Protein AF-A0A969C217-F1 (afdb_monomer_lite)

Foldseek 3Di:
DADLQPDDPVLVVLLVVLVVVLCPDPVNVVLNVVLVVLVVVLCVVCVPPVPPPVVLLDPVVQVSLVSSLVSQQVPPQVVSDCNRPVNRLVSSLVSVVVVVVVCQPVPDDDDDDDDSSSVNSNCVSQVPDPRDDDDRCVVVVD

pLDDT: mean 95.13, std 6.09, range [57.53, 98.62]

Radius of gyration: 16.98 Å; chains: 1; bounding box: 42×28×50 Å

Sequence (142 aa):
MVPVAAWNQEIADNRSKVLKKIANDPTRKDQWAAYQAAQNAYAKMVAGRGDDPLFIHSKEYDRNVEKAQQPYVHFFEKDIGAGGWQSINDAHLALINQALDRVSGQKQVIVIIFGSWHKCKIINGLSKRNDVILRDSKTLFR

Secondary structure (DSSP, 8-state):
--------HHHHHHHHHHHHHHHT-GGGHHHHHHHHHHHHHHHHHHTTTTT-HHHHTSHHHHHHHHHHHHHHHHHHHHHHGGGSHHHHHHHHHHHHHHHHHTTTTS---------GGGHHHHHHHHTT-SS-----GGGG--

Structure (mmCIF, N/CA/C/O backbone):
data_AF-A0A969C217-F1
#
_entry.id   AF-A0A969C217-F1
#
loop_
_atom_site.group_PDB
_atom_site.id
_atom_site.type_symbol
_atom_site.label_atom_id
_atom_site.label_alt_id
_atom_site.label_comp_id
_atom_site.label_asym_id
_atom_site.label_entity_id
_atom_site.label_seq_id
_atom_site.pdbx_PDB_ins_code
_atom_site.Cartn_x
_atom_site.Cartn_y
_atom_site.Cartn_z
_atom_site.occupancy
_atom_site.B_iso_or_equiv
_atom_site.auth_seq_id
_atom_site.auth_comp_id
_atom_site.auth_asym_id
_atom_site.auth_atom_id
_atom_site.pdbx_PDB_model_num
ATOM 1 N N . MET A 1 1 ? -10.452 -14.096 16.859 1.00 85.81 1 MET A N 1
ATOM 2 C CA . MET A 1 1 ? -9.669 -13.350 15.846 1.00 85.81 1 MET A CA 1
ATOM 3 C C . MET A 1 1 ? -10.324 -13.581 14.492 1.00 85.81 1 MET A C 1
ATOM 5 O O . MET A 1 1 ? -10.710 -14.714 14.237 1.00 85.81 1 MET A O 1
ATOM 9 N N . VAL A 1 2 ? -10.513 -12.542 13.673 1.00 94.25 2 VAL A N 1
ATOM 10 C CA . VAL A 1 2 ? -11.124 -12.660 12.335 1.00 94.25 2 VAL A CA 1
ATOM 11 C C . VAL A 1 2 ? -10.039 -12.383 11.289 1.00 94.25 2 VAL A C 1
ATOM 13 O O . VAL A 1 2 ? -9.454 -11.301 11.337 1.00 94.25 2 VAL A O 1
ATOM 16 N N . PRO A 1 3 ? -9.725 -13.324 10.381 1.00 95.06 3 PRO A N 1
ATOM 17 C CA . PRO A 1 3 ? -8.754 -13.082 9.322 1.00 95.06 3 PRO A CA 1
ATOM 18 C C . PRO A 1 3 ? -9.361 -12.147 8.275 1.00 95.06 3 PRO A C 1
ATOM 20 O O . PRO A 1 3 ? -10.449 -12.399 7.765 1.00 95.06 3 PRO A O 1
ATOM 23 N N . VAL A 1 4 ? -8.651 -11.067 7.957 1.00 96.56 4 VAL A N 1
ATOM 24 C CA . VAL A 1 4 ? -9.103 -10.072 6.968 1.00 96.56 4 VAL A CA 1
ATOM 25 C C . VAL A 1 4 ? -8.004 -9.694 5.965 1.00 96.56 4 VAL A C 1
ATOM 27 O O . VAL A 1 4 ? -8.161 -8.773 5.168 1.00 96.56 4 VAL A O 1
ATOM 30 N N . ALA A 1 5 ? -6.881 -10.419 5.979 1.00 96.31 5 ALA A N 1
ATOM 31 C CA . ALA A 1 5 ? -5.874 -10.333 4.932 1.00 96.31 5 ALA A CA 1
ATOM 32 C C . ALA A 1 5 ? -6.375 -11.090 3.693 1.00 96.31 5 ALA A C 1
ATOM 34 O O . ALA A 1 5 ? -6.609 -12.292 3.740 1.00 96.31 5 ALA A O 1
ATOM 35 N N . ALA A 1 6 ? -6.513 -10.374 2.582 1.00 97.12 6 ALA A N 1
ATOM 36 C CA . ALA A 1 6 ? -6.887 -10.935 1.280 1.00 97.12 6 ALA A CA 1
ATOM 37 C C . ALA A 1 6 ? -5.694 -11.547 0.517 1.00 97.12 6 ALA A C 1
ATOM 39 O O . ALA A 1 6 ? -5.858 -12.062 -0.585 1.00 97.12 6 ALA A O 1
ATOM 40 N N . TRP A 1 7 ? -4.483 -11.448 1.073 1.00 96.88 7 TRP A N 1
ATOM 41 C CA . TRP A 1 7 ? -3.261 -11.936 0.442 1.00 96.88 7 TRP A CA 1
ATOM 42 C C . TRP A 1 7 ? -3.170 -13.459 0.537 1.00 96.88 7 TRP A C 1
ATOM 44 O O . TRP A 1 7 ? -3.385 -14.027 1.606 1.00 96.88 7 TRP A O 1
ATOM 54 N N . ASN A 1 8 ? -2.805 -14.115 -0.561 1.00 97.00 8 ASN A N 1
ATOM 55 C CA . ASN A 1 8 ? -2.570 -15.555 -0.605 1.00 97.00 8 ASN A CA 1
ATOM 56 C C . ASN A 1 8 ? -1.364 -15.885 -1.506 1.00 97.00 8 ASN A C 1
ATOM 58 O O . ASN A 1 8 ? -0.799 -15.002 -2.158 1.00 97.00 8 ASN A O 1
ATOM 62 N N . GLN A 1 9 ? -0.962 -17.159 -1.525 1.00 97.75 9 GLN A N 1
ATOM 63 C CA . GLN A 1 9 ? 0.210 -17.612 -2.279 1.00 97.75 9 GLN A CA 1
ATOM 64 C C . GLN A 1 9 ? 0.055 -17.396 -3.790 1.00 97.75 9 GLN A C 1
ATOM 66 O O . GLN A 1 9 ? 0.979 -16.917 -4.435 1.00 97.75 9 GLN A O 1
ATOM 71 N N . GLU A 1 10 ? -1.124 -17.669 -4.349 1.00 98.12 10 GLU A N 1
ATOM 72 C CA . GLU A 1 10 ? -1.386 -17.504 -5.782 1.00 98.12 10 GLU A CA 1
ATOM 73 C C . GLU A 1 10 ? -1.226 -16.041 -6.227 1.00 98.12 10 GLU A C 1
ATOM 75 O O . GLU A 1 10 ? -0.570 -15.752 -7.231 1.00 98.12 10 GLU A O 1
ATOM 80 N N . ILE A 1 11 ? -1.757 -15.098 -5.443 1.00 98.31 11 ILE A N 1
ATOM 81 C CA . ILE A 1 11 ? -1.592 -13.659 -5.671 1.00 98.31 11 ILE A CA 1
ATOM 82 C C . ILE A 1 11 ? -0.106 -13.277 -5.606 1.00 98.31 11 ILE A C 1
ATOM 84 O O . ILE A 1 11 ? 0.371 -12.512 -6.452 1.00 98.31 11 ILE A O 1
ATOM 88 N N . ALA A 1 12 ? 0.636 -13.816 -4.634 1.00 98.00 12 ALA A N 1
ATOM 89 C CA . ALA A 1 12 ? 2.066 -13.562 -4.480 1.00 98.00 12 ALA A CA 1
ATOM 90 C C . ALA A 1 12 ? 2.884 -14.075 -5.676 1.00 98.00 12 ALA A C 1
ATOM 92 O O . ALA A 1 12 ? 3.737 -13.351 -6.207 1.00 98.00 12 ALA A O 1
ATOM 93 N N . ASP A 1 13 ? 2.591 -15.293 -6.127 1.00 98.56 13 ASP A N 1
ATOM 94 C CA . ASP A 1 13 ? 3.259 -15.943 -7.251 1.00 98.56 13 ASP A CA 1
ATOM 95 C C . ASP A 1 13 ? 2.956 -15.210 -8.558 1.00 98.56 13 ASP A C 1
ATOM 97 O O . ASP A 1 13 ? 3.871 -14.900 -9.332 1.00 98.56 13 ASP A O 1
ATOM 101 N N . ASN A 1 14 ? 1.688 -14.847 -8.781 1.00 98.38 14 ASN A N 1
ATOM 102 C CA . ASN A 1 14 ? 1.286 -14.084 -9.955 1.00 98.38 14 ASN A CA 1
ATOM 103 C C . ASN A 1 14 ? 1.957 -12.707 -9.985 1.00 98.38 14 ASN A C 1
ATOM 105 O O . ASN A 1 14 ? 2.573 -12.345 -10.990 1.00 98.38 14 ASN A O 1
ATOM 109 N N . ARG A 1 15 ? 1.924 -11.963 -8.870 1.00 98.38 15 ARG A N 1
ATOM 110 C CA . ARG A 1 15 ? 2.606 -10.666 -8.761 1.00 98.38 15 ARG A CA 1
ATOM 111 C C . ARG A 1 15 ? 4.090 -10.793 -9.085 1.00 98.38 15 ARG A C 1
ATOM 113 O O . ARG A 1 15 ? 4.613 -10.007 -9.873 1.00 98.38 15 ARG A O 1
ATOM 120 N N . SER A 1 16 ? 4.765 -11.782 -8.508 1.00 98.31 16 SER A N 1
ATOM 121 C CA . SER A 1 16 ? 6.198 -11.999 -8.726 1.00 98.31 16 SER A CA 1
ATOM 122 C C . SER A 1 16 ? 6.503 -12.324 -10.189 1.00 98.31 16 SER A C 1
ATOM 124 O O . SER A 1 16 ? 7.431 -11.762 -10.775 1.00 98.31 16 SER A O 1
ATOM 126 N N . LYS A 1 17 ? 5.680 -13.171 -10.819 1.00 98.62 17 LYS A N 1
ATOM 127 C CA . LYS A 1 17 ? 5.791 -13.515 -12.241 1.00 98.62 17 LYS A CA 1
ATOM 128 C C . LYS A 1 17 ? 5.605 -12.294 -13.141 1.00 98.62 17 LYS A C 1
ATOM 130 O O . LYS A 1 17 ? 6.392 -12.108 -14.069 1.00 98.62 17 LYS A O 1
ATOM 135 N N . VAL A 1 18 ? 4.592 -11.467 -12.884 1.00 98.44 18 VAL A N 1
ATOM 136 C CA . VAL A 1 18 ? 4.316 -10.255 -13.670 1.00 98.44 18 VAL A CA 1
ATOM 137 C C . VAL A 1 18 ? 5.439 -9.234 -13.504 1.00 98.44 18 VAL A C 1
ATOM 139 O O . VAL A 1 18 ? 5.987 -8.776 -14.503 1.00 98.44 18 VAL A O 1
ATOM 142 N N . LEU A 1 19 ? 5.863 -8.942 -12.271 1.00 98.19 19 LEU A N 1
ATOM 143 C CA . LEU A 1 19 ? 6.968 -8.011 -12.022 1.00 98.19 19 LEU A CA 1
ATOM 144 C C . LEU A 1 19 ? 8.271 -8.479 -12.672 1.00 98.19 19 LEU A C 1
ATOM 146 O O . LEU A 1 19 ? 8.978 -7.668 -13.261 1.00 98.19 19 LEU A O 1
ATOM 150 N N . LYS A 1 20 ? 8.564 -9.785 -12.643 1.00 98.56 20 LYS A N 1
ATOM 151 C CA . LYS A 1 20 ? 9.726 -10.345 -13.345 1.00 98.56 20 LYS A CA 1
ATOM 152 C C . LYS A 1 20 ? 9.638 -10.125 -14.855 1.00 98.56 20 LYS A C 1
ATOM 154 O O . LYS A 1 20 ? 10.654 -9.827 -15.472 1.00 98.56 20 LYS A O 1
ATOM 159 N N . LYS A 1 21 ? 8.458 -10.266 -15.465 1.00 98.44 21 LYS A N 1
ATOM 160 C CA . LYS A 1 21 ? 8.279 -9.970 -16.896 1.00 98.44 21 LYS A CA 1
ATOM 161 C C . LYS A 1 21 ? 8.527 -8.492 -17.189 1.00 98.44 21 LYS A C 1
ATOM 163 O O . LYS A 1 21 ? 9.310 -8.191 -18.077 1.00 98.44 21 LYS A O 1
ATOM 168 N N . ILE A 1 22 ? 7.928 -7.599 -16.401 1.00 98.31 22 ILE A N 1
ATOM 169 C CA . ILE A 1 22 ? 8.080 -6.143 -16.541 1.00 98.31 22 ILE A CA 1
ATOM 170 C C . ILE A 1 22 ? 9.546 -5.724 -16.409 1.00 98.31 22 ILE A C 1
ATOM 172 O O . ILE A 1 22 ? 10.043 -4.957 -17.225 1.00 98.31 22 ILE A O 1
ATOM 176 N N . ALA A 1 23 ? 10.252 -6.262 -15.414 1.00 98.19 23 ALA A N 1
ATOM 177 C CA . ALA A 1 23 ? 11.658 -5.959 -15.168 1.00 98.19 23 ALA A CA 1
ATOM 178 C C . ALA A 1 23 ? 12.583 -6.342 -16.337 1.00 98.19 23 ALA A C 1
ATOM 180 O O . ALA A 1 23 ? 13.636 -5.733 -16.502 1.00 98.19 23 ALA A O 1
ATOM 181 N N . ASN A 1 24 ? 12.199 -7.349 -17.128 1.00 98.31 24 ASN A N 1
ATOM 182 C CA . ASN A 1 24 ? 12.971 -7.846 -18.267 1.00 98.31 24 ASN A CA 1
ATOM 183 C C . ASN A 1 24 ? 12.460 -7.322 -19.619 1.00 98.31 24 ASN A C 1
ATOM 185 O O . ASN A 1 24 ? 12.990 -7.724 -20.651 1.00 98.31 24 ASN A O 1
ATOM 189 N N . ASP A 1 25 ? 11.441 -6.460 -19.635 1.00 98.38 25 ASP A N 1
ATOM 190 C CA . ASP A 1 25 ? 10.873 -5.894 -20.857 1.00 98.38 25 ASP A CA 1
ATOM 191 C C . ASP A 1 25 ? 11.598 -4.585 -21.231 1.00 98.38 25 ASP A C 1
ATOM 193 O O . ASP A 1 25 ? 11.426 -3.568 -20.545 1.00 98.38 25 ASP A O 1
ATOM 197 N N . PRO A 1 26 ? 12.383 -4.552 -22.330 1.00 98.19 26 PRO A N 1
ATOM 198 C CA . PRO A 1 26 ? 13.123 -3.356 -22.732 1.00 98.19 26 PRO A CA 1
ATOM 199 C C . PRO A 1 26 ? 12.218 -2.161 -23.050 1.00 98.19 26 PRO A C 1
ATOM 201 O O . PRO A 1 26 ? 12.643 -1.015 -22.895 1.00 98.19 26 PRO A O 1
ATOM 204 N N . THR A 1 27 ? 10.971 -2.410 -23.464 1.00 98.44 27 THR A N 1
ATOM 205 C CA . THR A 1 27 ? 9.993 -1.356 -23.779 1.00 98.44 27 THR A CA 1
ATOM 206 C C . THR A 1 27 ? 9.448 -0.679 -22.522 1.00 98.44 27 THR A C 1
ATOM 208 O O . THR A 1 27 ? 8.942 0.439 -22.587 1.00 98.44 27 THR A O 1
ATOM 211 N N . ARG A 1 28 ? 9.604 -1.318 -21.355 1.00 98.38 28 ARG A N 1
ATOM 212 C CA . ARG A 1 28 ? 9.134 -0.817 -20.054 1.00 98.38 28 ARG A CA 1
ATOM 213 C C . ARG A 1 28 ? 10.262 -0.346 -19.143 1.00 98.38 28 ARG A C 1
ATOM 215 O O . ARG A 1 28 ? 10.009 -0.032 -17.978 1.00 98.38 28 ARG A O 1
ATOM 222 N N . LYS A 1 29 ? 11.488 -0.240 -19.664 1.00 98.38 29 LYS A N 1
ATOM 223 C CA . LYS A 1 29 ? 12.687 0.140 -18.899 1.00 98.38 29 LYS A CA 1
ATOM 224 C C . LYS A 1 29 ? 12.499 1.418 -18.071 1.00 98.38 29 LYS A C 1
ATOM 226 O O . LYS A 1 29 ? 12.900 1.448 -16.912 1.00 98.38 29 LYS A O 1
ATOM 231 N N . ASP A 1 30 ? 11.835 2.436 -18.621 1.00 98.56 30 ASP A N 1
ATOM 232 C CA . ASP A 1 30 ? 11.685 3.737 -17.958 1.00 98.56 30 ASP A CA 1
ATOM 233 C C . ASP A 1 30 ? 10.651 3.667 -16.824 1.00 98.56 30 ASP A C 1
ATOM 235 O O . ASP A 1 30 ? 10.852 4.234 -15.750 1.00 98.56 30 ASP A O 1
ATOM 239 N N . GLN A 1 31 ? 9.582 2.888 -17.014 1.00 98.56 31 GLN A N 1
ATOM 240 C CA . GLN A 1 31 ? 8.582 2.615 -15.976 1.00 98.56 31 GLN A CA 1
ATOM 241 C C . GLN A 1 31 ? 9.207 1.826 -14.820 1.00 98.56 31 GLN A C 1
ATOM 243 O O . GLN A 1 31 ? 9.003 2.142 -13.646 1.00 98.56 31 GLN A O 1
ATOM 248 N N . TRP A 1 32 ? 10.015 0.815 -15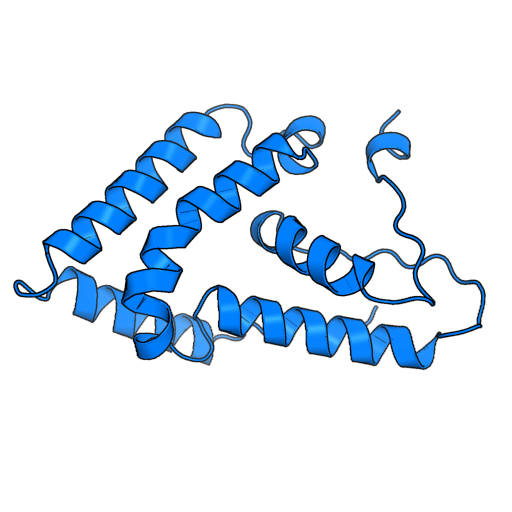.154 1.00 98.56 32 TRP A N 1
ATOM 249 C CA . TRP A 1 32 ? 10.750 0.020 -14.177 1.00 98.56 32 TRP A CA 1
ATOM 250 C C . TRP A 1 32 ? 11.784 0.857 -13.414 1.00 98.56 32 TRP A C 1
ATOM 252 O O . TRP A 1 32 ? 11.874 0.752 -12.189 1.00 98.56 32 TRP A O 1
ATOM 262 N N . ALA A 1 33 ? 12.515 1.737 -14.102 1.00 98.62 33 ALA A N 1
ATOM 263 C CA . ALA A 1 33 ? 13.458 2.664 -13.484 1.00 98.62 33 ALA A CA 1
ATOM 264 C C . ALA A 1 33 ? 12.759 3.651 -12.535 1.00 98.62 33 ALA A C 1
ATOM 266 O O . ALA A 1 33 ? 13.237 3.866 -11.421 1.00 98.62 33 ALA A O 1
ATOM 267 N N . ALA A 1 34 ? 11.601 4.198 -12.922 1.00 98.56 34 ALA A N 1
ATOM 268 C CA . ALA A 1 34 ? 10.806 5.079 -12.066 1.00 98.56 34 ALA A CA 1
ATOM 269 C C . ALA A 1 34 ? 10.320 4.368 -10.791 1.00 98.56 34 ALA A C 1
ATOM 271 O O . ALA A 1 34 ? 10.416 4.921 -9.692 1.00 98.56 34 ALA A O 1
ATOM 272 N N . TYR A 1 35 ? 9.855 3.120 -10.916 1.00 98.44 35 TYR A N 1
ATOM 273 C CA . TYR A 1 35 ? 9.503 2.288 -9.766 1.00 98.44 35 TYR A CA 1
ATOM 274 C C . TYR A 1 35 ? 10.703 2.054 -8.842 1.00 98.44 35 TYR A C 1
ATOM 276 O O . TYR A 1 35 ? 10.610 2.326 -7.644 1.00 98.44 35 TYR A O 1
ATOM 284 N N . GLN A 1 36 ? 11.849 1.631 -9.381 1.00 98.56 36 GLN A N 1
ATOM 285 C CA . GLN A 1 36 ? 13.059 1.419 -8.584 1.00 98.56 36 GLN A CA 1
ATOM 286 C C . GLN A 1 36 ? 13.540 2.699 -7.893 1.00 98.56 36 GLN A C 1
ATOM 288 O O . GLN A 1 36 ? 13.915 2.658 -6.723 1.00 98.56 36 GLN A O 1
ATOM 293 N N . ALA A 1 37 ? 13.501 3.846 -8.575 1.00 98.56 37 ALA A N 1
ATOM 294 C CA . ALA A 1 37 ? 13.878 5.129 -7.989 1.00 98.56 37 ALA A CA 1
ATOM 295 C C . ALA A 1 37 ? 13.005 5.475 -6.771 1.00 98.56 37 ALA A C 1
ATOM 297 O O . ALA A 1 37 ? 13.532 5.889 -5.735 1.00 98.56 37 ALA A O 1
ATOM 298 N N . ALA A 1 38 ? 11.691 5.245 -6.857 1.00 98.31 38 ALA A N 1
ATOM 299 C CA . ALA A 1 38 ? 10.776 5.464 -5.740 1.00 98.31 38 ALA A CA 1
ATOM 300 C C . ALA A 1 38 ? 11.018 4.486 -4.578 1.00 98.31 38 ALA A C 1
ATOM 302 O O . ALA A 1 38 ? 11.057 4.915 -3.423 1.00 98.31 38 ALA A O 1
ATOM 303 N N . GLN A 1 39 ? 11.254 3.201 -4.867 1.00 98.00 39 GLN A N 1
ATOM 304 C CA . GLN A 1 39 ? 11.593 2.204 -3.842 1.00 98.00 39 GLN A CA 1
ATOM 305 C C . GLN A 1 39 ? 12.923 2.527 -3.146 1.00 98.00 39 GLN A C 1
ATOM 307 O O . GLN A 1 39 ? 13.009 2.473 -1.922 1.00 98.00 39 GLN A O 1
ATOM 312 N N . ASN A 1 40 ? 13.939 2.951 -3.899 1.00 98.12 40 ASN A N 1
ATOM 313 C CA . ASN A 1 40 ? 15.234 3.354 -3.351 1.00 98.12 40 ASN A CA 1
ATOM 314 C C . ASN A 1 40 ? 15.128 4.614 -2.482 1.00 98.12 40 ASN A C 1
ATOM 316 O O . ASN A 1 40 ? 15.761 4.696 -1.430 1.00 98.12 40 ASN A O 1
ATOM 320 N N . ALA A 1 41 ? 14.325 5.598 -2.897 1.00 97.56 41 ALA A N 1
ATOM 321 C CA . ALA A 1 41 ? 14.063 6.787 -2.091 1.00 97.56 41 ALA A CA 1
ATOM 322 C C . ALA A 1 41 ? 13.368 6.427 -0.768 1.00 97.56 41 ALA A C 1
ATOM 324 O O . ALA A 1 41 ? 13.766 6.915 0.290 1.00 97.56 41 ALA A O 1
ATOM 325 N N . TYR A 1 42 ? 12.381 5.529 -0.817 1.00 97.12 42 TYR A N 1
ATOM 326 C CA . TYR A 1 42 ? 11.719 5.013 0.377 1.00 97.12 42 TYR A CA 1
ATOM 327 C C . TYR A 1 42 ? 12.688 4.253 1.294 1.00 97.12 42 TYR A C 1
ATOM 329 O O . TYR A 1 42 ? 12.733 4.531 2.491 1.00 97.12 42 TYR A O 1
ATOM 337 N N . ALA A 1 43 ? 13.505 3.349 0.742 1.00 96.94 43 ALA A N 1
ATOM 338 C CA . ALA A 1 43 ? 14.477 2.563 1.501 1.00 96.94 43 ALA A CA 1
ATOM 339 C C . ALA A 1 43 ? 15.463 3.457 2.270 1.00 96.94 43 ALA A C 1
ATOM 341 O O . ALA A 1 43 ? 15.721 3.227 3.449 1.00 96.94 43 ALA A O 1
ATOM 342 N N . LYS A 1 44 ? 15.955 4.529 1.634 1.00 96.38 44 LYS A N 1
ATOM 343 C CA . LYS A 1 44 ? 16.811 5.532 2.290 1.00 96.38 44 LYS A CA 1
ATOM 344 C C . LYS A 1 44 ? 16.100 6.252 3.436 1.00 96.38 44 LYS A C 1
ATOM 346 O O . LYS A 1 44 ? 16.717 6.536 4.452 1.00 96.38 44 LYS A O 1
ATOM 351 N N . MET A 1 45 ? 14.812 6.542 3.279 1.00 93.50 45 MET A N 1
ATOM 352 C CA . MET A 1 45 ? 14.013 7.274 4.264 1.00 93.50 45 MET A CA 1
ATOM 353 C C . MET A 1 45 ? 13.693 6.435 5.517 1.00 93.50 45 MET A C 1
ATOM 355 O O . MET A 1 45 ? 13.644 6.978 6.625 1.00 93.50 45 MET A O 1
ATOM 359 N N . VAL A 1 46 ? 13.526 5.114 5.365 1.00 95.06 46 VAL A N 1
ATOM 360 C CA . VAL A 1 46 ? 13.312 4.190 6.498 1.00 95.06 46 VAL A CA 1
ATOM 361 C C . VAL A 1 46 ? 14.596 3.629 7.108 1.00 95.06 46 VAL A C 1
ATOM 363 O O . VAL A 1 46 ? 14.526 2.957 8.138 1.00 95.06 46 VAL A O 1
ATOM 366 N N . ALA A 1 47 ? 1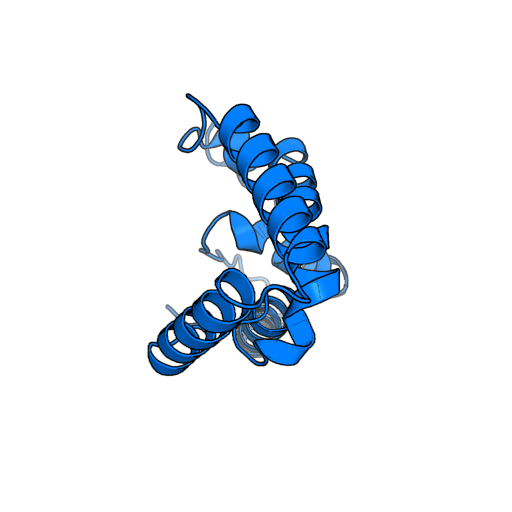5.759 3.867 6.498 1.00 95.50 47 ALA A N 1
ATOM 367 C CA . ALA A 1 47 ? 17.027 3.326 6.974 1.00 95.50 47 ALA A CA 1
ATOM 368 C C . ALA A 1 47 ? 17.261 3.680 8.456 1.00 95.50 47 ALA A C 1
ATOM 370 O O . ALA A 1 47 ? 17.155 4.837 8.857 1.00 95.50 47 ALA A O 1
ATOM 371 N N . GLY A 1 48 ? 17.532 2.662 9.279 1.00 94.69 48 GLY A N 1
ATOM 372 C CA . GLY A 1 48 ? 17.752 2.814 10.723 1.00 94.69 48 GLY A CA 1
ATOM 373 C C . GLY A 1 48 ? 16.496 3.055 11.571 1.00 94.69 48 GLY A C 1
ATOM 374 O O . GLY A 1 48 ? 16.617 3.161 12.785 1.00 94.69 48 GLY A O 1
ATOM 375 N N . ARG A 1 49 ? 15.300 3.137 10.968 1.00 94.00 49 ARG A N 1
ATOM 376 C CA . ARG A 1 49 ? 14.030 3.378 11.683 1.00 94.00 49 ARG A CA 1
ATOM 377 C C . ARG A 1 49 ? 12.882 2.469 11.232 1.00 94.00 49 ARG A C 1
ATOM 379 O O . ARG A 1 49 ? 11.755 2.666 11.661 1.00 94.00 49 ARG A O 1
ATOM 386 N N . GLY A 1 50 ? 13.137 1.493 10.356 1.00 89.06 50 GLY A N 1
ATOM 387 C CA . GLY A 1 50 ? 12.101 0.640 9.753 1.00 89.06 50 GLY A CA 1
ATOM 388 C C . GLY A 1 50 ? 11.223 -0.114 10.758 1.00 89.06 50 GLY A C 1
ATOM 389 O O . GLY A 1 50 ? 10.058 -0.353 10.453 1.00 89.06 50 GLY A O 1
ATOM 390 N N . ASP A 1 51 ? 11.759 -0.390 11.948 1.00 89.44 51 ASP A N 1
ATOM 391 C CA . ASP A 1 51 ? 11.079 -1.096 13.039 1.00 89.44 51 ASP A CA 1
ATOM 392 C C . ASP A 1 51 ? 10.717 -0.182 14.225 1.00 89.44 51 ASP A C 1
ATOM 394 O O . ASP A 1 51 ? 10.212 -0.665 15.234 1.00 89.44 51 ASP A O 1
ATOM 398 N N . ASP A 1 52 ? 10.959 1.133 14.133 1.00 92.19 52 ASP A N 1
ATOM 399 C CA . ASP A 1 52 ? 10.585 2.093 15.180 1.00 92.19 52 ASP A CA 1
ATOM 400 C C . ASP A 1 52 ? 9.050 2.271 15.202 1.00 92.19 52 ASP A C 1
ATOM 402 O O . ASP A 1 52 ? 8.490 2.842 14.254 1.00 92.19 52 ASP A O 1
ATOM 406 N N . PRO A 1 53 ? 8.345 1.851 16.276 1.00 89.56 53 PRO A N 1
ATOM 407 C CA . PRO A 1 53 ? 6.890 1.952 16.366 1.00 89.56 53 PRO A CA 1
ATOM 408 C C . PRO A 1 53 ? 6.379 3.393 16.234 1.00 89.56 53 PRO A C 1
ATOM 410 O O . PRO A 1 53 ? 5.364 3.646 15.579 1.00 89.56 53 PRO A O 1
ATOM 413 N N . LEU A 1 54 ? 7.084 4.372 16.810 1.00 90.06 54 LEU A N 1
ATOM 414 C CA . LEU A 1 54 ? 6.662 5.775 16.759 1.00 90.06 54 LEU A CA 1
ATOM 415 C C . LEU A 1 54 ? 6.738 6.329 15.336 1.00 90.06 54 LEU A C 1
ATOM 417 O O . LEU A 1 54 ? 5.900 7.156 14.939 1.00 90.06 54 LEU A O 1
ATOM 421 N N . PHE A 1 55 ? 7.713 5.845 14.570 1.00 93.00 55 PHE A N 1
ATOM 422 C CA . PHE A 1 55 ? 7.911 6.200 13.179 1.00 93.00 55 PHE A CA 1
ATOM 423 C C . PHE A 1 55 ? 6.933 5.479 12.244 1.00 93.00 55 PHE A C 1
ATOM 425 O O . PHE A 1 55 ? 6.218 6.165 11.510 1.00 93.00 55 PHE A O 1
ATOM 432 N N . ILE A 1 56 ? 6.812 4.146 12.289 1.00 92.75 56 ILE A N 1
ATOM 433 C CA . ILE A 1 56 ? 5.916 3.399 11.380 1.00 92.75 56 ILE A CA 1
ATOM 434 C C . ILE A 1 56 ? 4.439 3.751 11.589 1.00 92.75 56 ILE A C 1
ATOM 436 O O . ILE A 1 56 ? 3.647 3.677 10.652 1.00 92.75 56 ILE A O 1
ATOM 440 N N . HIS A 1 57 ? 4.053 4.203 12.790 1.00 91.25 57 HIS A N 1
ATOM 441 C CA . HIS A 1 57 ? 2.705 4.702 13.074 1.00 91.25 57 HIS A CA 1
ATOM 442 C C . HIS A 1 57 ? 2.503 6.190 12.728 1.00 91.25 57 HIS A C 1
ATOM 444 O O . HIS A 1 57 ? 1.390 6.704 12.850 1.00 91.25 57 HIS A O 1
ATOM 450 N N . SER A 1 58 ? 3.520 6.900 12.235 1.00 92.44 58 SER A N 1
ATOM 451 C CA . SER A 1 58 ? 3.427 8.323 11.881 1.00 92.44 58 SER A CA 1
ATOM 452 C C . SER A 1 58 ? 2.701 8.589 10.549 1.00 92.44 58 SER A C 1
ATOM 454 O O . SER A 1 58 ? 2.599 7.718 9.683 1.00 92.44 58 SER A O 1
ATOM 456 N N . LYS A 1 59 ? 2.233 9.835 10.366 1.00 92.88 59 LYS A N 1
ATOM 457 C CA . LYS A 1 59 ? 1.728 10.345 9.073 1.00 92.88 59 LYS A CA 1
ATOM 458 C C . LYS A 1 59 ? 2.846 10.529 8.041 1.00 92.88 59 LYS A C 1
ATOM 460 O O . LYS A 1 59 ? 2.593 10.527 6.841 1.00 92.88 59 LYS A O 1
ATOM 465 N N . GLU A 1 60 ? 4.077 10.757 8.497 1.00 94.38 60 GLU A N 1
ATOM 466 C CA . GLU A 1 60 ? 5.241 10.855 7.615 1.00 94.38 60 GLU A CA 1
ATOM 467 C C . GLU A 1 60 ? 5.494 9.521 6.918 1.00 94.38 60 GLU A C 1
ATOM 469 O O . GLU A 1 60 ? 5.632 9.497 5.697 1.00 94.38 60 GLU A O 1
ATOM 474 N N . TYR A 1 61 ? 5.473 8.423 7.674 1.00 95.44 61 TYR A N 1
ATOM 475 C CA . TYR A 1 61 ? 5.596 7.079 7.127 1.00 95.44 61 TYR A CA 1
ATOM 476 C C . TYR A 1 61 ? 4.521 6.795 6.073 1.00 95.44 61 TYR A C 1
ATOM 478 O O . TYR A 1 61 ? 4.856 6.429 4.949 1.00 95.44 61 TYR A O 1
ATOM 486 N N . ASP A 1 62 ? 3.250 7.067 6.398 1.00 95.56 62 ASP A N 1
ATOM 487 C CA . ASP A 1 62 ? 2.117 6.868 5.482 1.00 95.56 62 ASP A CA 1
ATOM 488 C C . ASP A 1 62 ? 2.324 7.581 4.142 1.00 95.56 62 ASP A C 1
ATOM 490 O O . ASP A 1 62 ? 2.265 6.950 3.088 1.00 95.56 62 ASP A O 1
ATOM 494 N N . ARG A 1 63 ? 2.649 8.882 4.178 1.00 96.06 63 ARG A N 1
ATOM 495 C CA . ARG A 1 63 ? 2.882 9.678 2.962 1.00 96.06 63 ARG A CA 1
ATOM 496 C C . ARG A 1 63 ? 4.025 9.124 2.118 1.00 96.06 63 ARG A C 1
ATOM 498 O O . ARG A 1 63 ? 3.958 9.158 0.890 1.00 96.06 63 ARG A O 1
ATOM 505 N N . ASN A 1 64 ? 5.082 8.627 2.757 1.00 96.06 64 ASN A N 1
ATOM 506 C CA . ASN A 1 64 ? 6.210 8.055 2.034 1.00 96.06 64 ASN A CA 1
ATOM 507 C C . ASN A 1 64 ? 5.885 6.690 1.422 1.00 96.06 64 ASN A C 1
ATOM 509 O O . ASN A 1 64 ? 6.319 6.437 0.301 1.00 96.06 64 ASN A O 1
ATOM 513 N N . VAL A 1 65 ? 5.112 5.836 2.104 1.00 97.06 65 VAL A N 1
ATOM 514 C CA . VAL A 1 65 ? 4.604 4.588 1.509 1.00 97.06 65 VAL A CA 1
ATOM 515 C C . VAL A 1 65 ? 3.751 4.908 0.283 1.00 97.06 65 VAL A C 1
ATOM 517 O O . VAL A 1 65 ? 3.990 4.348 -0.784 1.00 97.06 65 VAL A O 1
ATOM 520 N N . GLU A 1 66 ? 2.806 5.847 0.391 1.00 97.19 66 GLU A N 1
ATOM 521 C CA . GLU A 1 66 ? 1.955 6.236 -0.741 1.00 97.19 66 GLU A CA 1
ATOM 522 C C . GLU A 1 66 ? 2.788 6.748 -1.922 1.00 97.19 66 GLU A C 1
ATOM 524 O O . GLU A 1 66 ? 2.600 6.298 -3.053 1.00 97.19 66 GLU A O 1
ATOM 529 N N . LYS A 1 67 ? 3.769 7.621 -1.662 1.00 97.06 67 LYS A N 1
ATOM 530 C CA . LYS A 1 67 ? 4.700 8.119 -2.684 1.00 97.06 67 LYS A CA 1
ATOM 531 C C . LYS A 1 67 ? 5.521 6.994 -3.322 1.00 97.06 67 LYS A C 1
ATOM 533 O O . LYS A 1 67 ? 5.702 6.991 -4.536 1.00 97.06 67 LYS A O 1
ATOM 538 N N . ALA A 1 68 ? 5.996 6.032 -2.531 1.00 97.38 68 ALA A N 1
ATOM 539 C CA . ALA A 1 68 ? 6.755 4.885 -3.028 1.00 97.38 68 ALA A CA 1
ATOM 540 C C . ALA A 1 68 ? 5.920 3.986 -3.954 1.00 97.38 68 ALA A C 1
ATOM 542 O O . ALA A 1 68 ? 6.455 3.382 -4.885 1.00 97.38 68 ALA A O 1
ATOM 543 N N . GLN A 1 69 ? 4.609 3.910 -3.705 1.00 97.69 69 GLN A N 1
ATOM 544 C CA . GLN A 1 69 ? 3.675 3.101 -4.483 1.00 97.69 69 GLN A CA 1
ATOM 545 C C . GLN A 1 69 ? 3.119 3.810 -5.717 1.00 97.69 69 GLN A C 1
ATOM 547 O O . GLN A 1 69 ? 2.626 3.130 -6.610 1.00 97.69 69 GLN A O 1
ATOM 552 N N . GLN A 1 70 ? 3.231 5.137 -5.833 1.00 97.56 70 GLN A N 1
ATOM 553 C CA . GLN A 1 70 ? 2.684 5.874 -6.980 1.00 97.56 70 GLN A CA 1
ATOM 554 C C . GLN A 1 70 ? 3.132 5.320 -8.345 1.00 97.56 70 GLN A C 1
ATOM 556 O O . GLN A 1 70 ? 2.250 5.040 -9.156 1.00 97.56 70 GLN A O 1
ATOM 561 N N . PRO A 1 71 ? 4.432 5.080 -8.624 1.00 98.12 71 PRO A N 1
ATOM 562 C CA . PRO A 1 71 ? 4.832 4.506 -9.910 1.00 98.12 71 PRO A CA 1
ATOM 563 C C . PRO A 1 71 ? 4.316 3.079 -10.107 1.00 98.12 71 PRO A C 1
ATOM 565 O O . PRO A 1 71 ? 3.917 2.719 -11.208 1.00 98.12 71 PRO A O 1
ATOM 568 N N . TYR A 1 72 ? 4.289 2.275 -9.040 1.00 97.38 72 TYR A N 1
ATOM 569 C CA . TYR A 1 72 ? 3.779 0.904 -9.086 1.00 97.38 72 TYR A CA 1
ATOM 570 C C . TYR A 1 72 ? 2.297 0.882 -9.475 1.00 97.38 72 TYR A C 1
ATOM 572 O O . TYR A 1 72 ? 1.907 0.159 -10.387 1.00 97.38 72 TYR A O 1
ATOM 580 N N . VAL A 1 73 ? 1.487 1.722 -8.826 1.00 97.81 73 VAL A N 1
ATOM 581 C CA . VAL A 1 73 ? 0.056 1.855 -9.119 1.00 97.81 73 VAL A CA 1
ATOM 582 C C . VAL A 1 73 ? -0.155 2.401 -10.528 1.00 97.81 73 VAL A C 1
ATOM 584 O O . VAL A 1 73 ? -0.952 1.871 -11.294 1.00 97.81 73 VAL A O 1
ATOM 587 N N . HIS A 1 74 ? 0.576 3.453 -10.889 1.00 98.38 74 HIS A N 1
ATOM 588 C CA . HIS A 1 74 ? 0.400 4.117 -12.173 1.00 98.38 74 HIS A CA 1
ATOM 589 C C . HIS A 1 74 ? 0.776 3.217 -13.357 1.00 98.38 74 HIS A C 1
ATOM 591 O O . HIS A 1 74 ? 0.061 3.198 -14.356 1.00 98.38 74 HIS A O 1
ATOM 597 N N . PHE A 1 75 ? 1.875 2.465 -13.250 1.00 98.44 75 PHE A N 1
ATOM 598 C CA . PHE A 1 75 ? 2.390 1.679 -14.369 1.00 98.44 75 PHE A CA 1
ATOM 599 C C . PHE A 1 75 ? 1.965 0.210 -14.354 1.00 98.44 75 PHE A C 1
ATOM 601 O O . PHE A 1 75 ? 1.816 -0.361 -15.431 1.00 98.44 75 PHE A O 1
ATOM 608 N N . PHE A 1 76 ? 1.812 -0.427 -13.188 1.00 98.31 76 PHE A N 1
ATOM 609 C CA . PHE A 1 76 ? 1.764 -1.895 -13.096 1.00 98.31 76 PHE A CA 1
ATOM 610 C C . PHE A 1 76 ? 0.474 -2.460 -12.498 1.00 98.31 76 PHE A C 1
ATOM 612 O O . PHE A 1 76 ? 0.240 -3.660 -12.622 1.00 98.31 76 PHE A O 1
ATOM 619 N N . GLU A 1 77 ? -0.378 -1.640 -11.876 1.00 97.81 77 GLU A N 1
ATOM 620 C CA . GLU A 1 77 ? -1.589 -2.107 -11.181 1.00 97.81 77 GLU A CA 1
ATOM 621 C C . GLU A 1 77 ? -2.456 -3.015 -12.064 1.00 97.81 77 GLU A C 1
ATOM 623 O O . GLU A 1 77 ? -2.799 -4.131 -11.673 1.00 97.81 77 GLU A O 1
ATOM 628 N N . LYS A 1 78 ? -2.733 -2.568 -13.295 1.00 97.62 78 LYS A N 1
ATOM 629 C CA . LYS A 1 78 ? -3.553 -3.307 -14.261 1.00 97.62 78 LYS A CA 1
ATOM 630 C C . LYS A 1 78 ? -2.932 -4.649 -14.657 1.00 97.62 78 LYS A C 1
ATOM 632 O O . LYS A 1 78 ? -3.657 -5.627 -14.807 1.00 97.62 78 LYS A O 1
ATOM 637 N N . ASP A 1 79 ? -1.614 -4.696 -14.827 1.00 97.75 79 ASP A N 1
ATOM 638 C CA . ASP A 1 79 ? -0.907 -5.907 -15.257 1.00 97.75 79 ASP A CA 1
ATOM 639 C C . ASP A 1 79 ? -0.851 -6.956 -14.143 1.00 97.75 79 ASP A C 1
ATOM 641 O O . ASP A 1 79 ? -0.870 -8.159 -14.401 1.00 97.75 79 ASP A O 1
ATOM 645 N N . ILE A 1 80 ? -0.750 -6.493 -12.897 1.00 97.56 80 ILE A N 1
ATOM 646 C CA . ILE A 1 80 ? -0.599 -7.345 -11.717 1.00 97.56 80 ILE A CA 1
ATOM 647 C C . ILE A 1 80 ? -1.959 -7.872 -11.234 1.00 97.56 8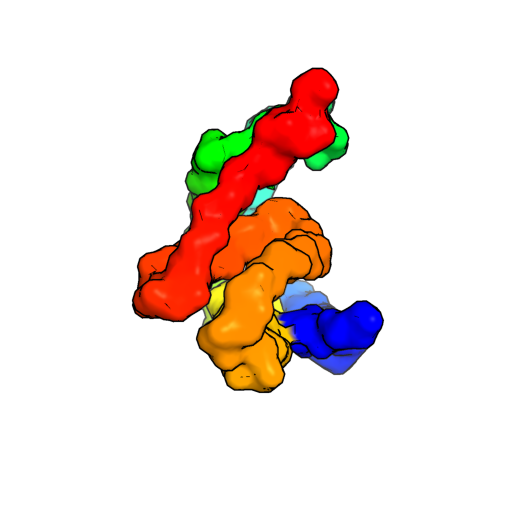0 ILE A C 1
ATOM 649 O O . ILE A 1 80 ? -2.032 -8.973 -10.679 1.00 97.56 80 ILE A O 1
ATOM 653 N N . GLY A 1 81 ? -3.040 -7.118 -11.451 1.00 97.62 81 GLY A N 1
ATOM 654 C CA . GLY A 1 81 ? -4.389 -7.507 -11.045 1.00 97.62 81 GLY A CA 1
ATOM 655 C C . GLY A 1 81 ? -4.524 -7.548 -9.523 1.00 97.62 81 GLY A C 1
ATOM 656 O O . GLY A 1 81 ? -4.154 -6.599 -8.841 1.00 97.62 81 GLY A O 1
ATOM 657 N N . ALA A 1 82 ? -5.011 -8.660 -8.965 1.00 97.44 82 ALA A N 1
ATOM 658 C CA . ALA A 1 82 ? -5.297 -8.785 -7.528 1.00 97.44 82 ALA A CA 1
ATOM 659 C C . ALA A 1 82 ? -4.089 -8.519 -6.600 1.00 97.44 82 ALA A C 1
ATOM 661 O O . ALA A 1 82 ? -4.275 -8.132 -5.449 1.00 97.44 82 ALA A O 1
ATOM 662 N N . GLY A 1 83 ? -2.855 -8.700 -7.088 1.00 96.88 83 GLY A N 1
ATOM 663 C CA . GLY A 1 83 ? -1.626 -8.384 -6.342 1.00 96.88 83 GLY A CA 1
ATOM 664 C C . GLY A 1 83 ? -1.165 -6.927 -6.465 1.00 96.88 83 GLY A C 1
ATOM 665 O O . GLY A 1 83 ? -0.096 -6.569 -5.959 1.00 96.88 83 GLY A O 1
ATOM 666 N N . GLY A 1 84 ? -1.911 -6.103 -7.201 1.00 97.75 84 GLY A N 1
ATOM 667 C CA . GLY A 1 84 ? -1.705 -4.669 -7.305 1.00 97.75 84 GLY A CA 1
ATOM 668 C C . GLY A 1 84 ? -1.923 -4.002 -5.946 1.00 97.75 84 GLY A C 1
ATOM 669 O O . GLY A 1 84 ? -2.663 -4.517 -5.109 1.00 97.75 84 GLY A O 1
ATOM 670 N N . TRP A 1 85 ? -1.238 -2.890 -5.675 1.00 97.44 85 TRP A N 1
ATOM 671 C CA . TRP A 1 85 ? -1.272 -2.278 -4.346 1.00 97.44 85 TRP A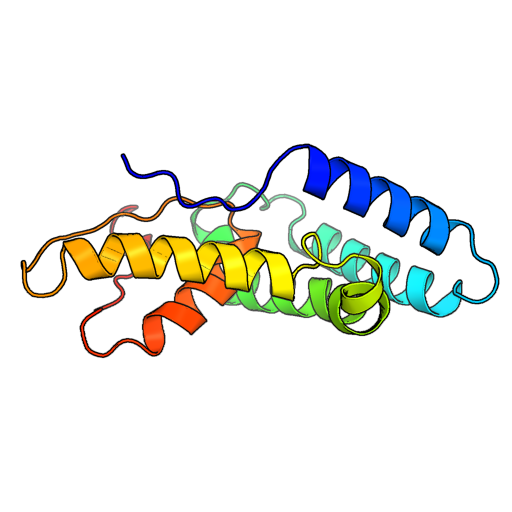 CA 1
ATOM 672 C C . TRP A 1 85 ? -2.635 -1.647 -4.075 1.00 97.44 85 TRP A C 1
ATOM 674 O O . TRP A 1 85 ? -3.112 -1.703 -2.945 1.00 97.44 85 TRP A O 1
ATOM 684 N N . GLN A 1 86 ? -3.295 -1.086 -5.086 1.00 97.38 86 GLN A N 1
ATOM 685 C CA . GLN A 1 86 ? -4.662 -0.604 -4.914 1.00 97.38 86 GLN A CA 1
ATOM 686 C C . GLN A 1 86 ? -5.625 -1.780 -4.710 1.00 97.38 86 GLN A C 1
ATOM 688 O O . GLN A 1 86 ? -6.320 -1.833 -3.698 1.00 97.38 86 GLN A O 1
ATOM 693 N N . SER A 1 87 ? -5.573 -2.762 -5.606 1.00 98.12 87 SER A N 1
ATOM 694 C CA . SER A 1 87 ? -6.459 -3.927 -5.632 1.00 98.12 87 SER A CA 1
ATOM 695 C C . SER A 1 87 ? -6.400 -4.730 -4.333 1.00 98.12 87 SER A C 1
ATOM 697 O O . SER A 1 87 ? -7.437 -5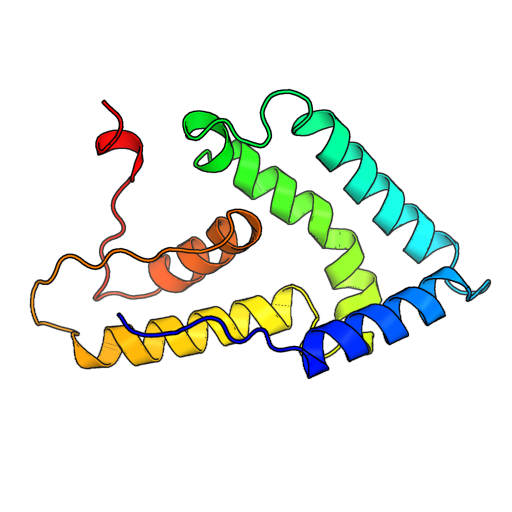.079 -3.767 1.00 98.12 87 SER A O 1
ATOM 699 N N . ILE A 1 88 ? -5.197 -4.978 -3.803 1.00 98.19 88 ILE A N 1
ATOM 700 C CA . ILE A 1 88 ? -5.046 -5.735 -2.560 1.00 98.19 88 ILE A CA 1
ATOM 701 C C . ILE A 1 88 ? -5.552 -4.960 -1.340 1.00 98.19 88 ILE A C 1
ATOM 703 O O . ILE A 1 88 ? -6.172 -5.546 -0.453 1.00 98.19 88 ILE A O 1
ATOM 707 N N . ASN A 1 89 ? -5.324 -3.643 -1.288 1.00 98.38 89 ASN A N 1
ATOM 708 C CA . ASN A 1 89 ? -5.796 -2.817 -0.178 1.00 98.38 89 ASN A CA 1
ATOM 709 C C . ASN A 1 89 ? -7.318 -2.650 -0.202 1.00 98.38 89 ASN A C 1
ATOM 711 O O . ASN A 1 89 ? -7.935 -2.669 0.862 1.00 98.38 89 ASN A O 1
ATOM 715 N N . ASP A 1 90 ? -7.924 -2.552 -1.386 1.00 98.38 90 ASP A N 1
ATOM 716 C CA . ASP A 1 90 ? -9.380 -2.547 -1.536 1.00 98.38 90 ASP A CA 1
ATOM 717 C C . ASP A 1 90 ? -9.975 -3.880 -1.047 1.00 98.38 90 ASP A C 1
ATOM 719 O O . ASP A 1 90 ? -10.950 -3.888 -0.293 1.00 98.38 90 ASP A O 1
ATOM 723 N N . ALA A 1 91 ? -9.334 -5.010 -1.369 1.00 98.44 91 ALA A N 1
ATOM 724 C CA . ALA A 1 91 ? -9.746 -6.327 -0.883 1.00 98.44 91 ALA A CA 1
ATOM 725 C C . ALA A 1 91 ? -9.580 -6.488 0.643 1.00 98.44 91 ALA A C 1
ATOM 727 O O . ALA A 1 91 ? -10.471 -7.017 1.309 1.00 98.44 91 ALA A O 1
ATOM 728 N N . HIS A 1 92 ? -8.476 -6.003 1.226 1.00 98.56 92 HIS A N 1
ATOM 729 C CA . HIS A 1 92 ? -8.299 -5.961 2.685 1.00 98.56 92 HIS A CA 1
ATOM 730 C C . HIS A 1 92 ? -9.399 -5.138 3.354 1.00 98.56 92 HIS A C 1
ATOM 732 O O . HIS A 1 92 ? -10.019 -5.586 4.318 1.00 98.56 92 HIS A O 1
ATOM 738 N N . LEU A 1 93 ? -9.670 -3.944 2.825 1.00 98.50 93 LEU A N 1
ATOM 739 C CA . LEU A 1 93 ? -10.685 -3.051 3.365 1.00 98.50 93 LEU A CA 1
ATOM 740 C C . LEU A 1 93 ? -12.088 -3.662 3.272 1.00 98.50 93 LEU A C 1
ATOM 742 O O . LEU A 1 93 ? -12.867 -3.517 4.212 1.00 98.50 93 LEU A O 1
ATOM 746 N N . ALA A 1 94 ? -12.407 -4.377 2.191 1.00 98.56 94 ALA A N 1
ATOM 747 C CA . ALA A 1 94 ? -13.676 -5.087 2.056 1.00 98.56 94 ALA A CA 1
ATOM 748 C C . ALA A 1 94 ? -13.866 -6.146 3.158 1.00 98.56 94 ALA A C 1
ATOM 750 O O . ALA A 1 94 ? -14.921 -6.185 3.792 1.00 98.56 94 ALA A O 1
ATOM 751 N N . LEU A 1 95 ? -12.836 -6.950 3.447 1.00 98.56 95 LEU A N 1
ATOM 752 C CA . LEU A 1 95 ? -12.881 -7.950 4.523 1.00 98.56 95 LEU A CA 1
ATOM 753 C C . LEU A 1 95 ? -12.958 -7.306 5.914 1.00 98.56 95 LEU A C 1
ATOM 755 O O . LEU A 1 95 ? -13.705 -7.776 6.773 1.00 98.56 95 LEU A O 1
ATOM 759 N N . ILE A 1 96 ? -12.228 -6.207 6.134 1.00 98.44 96 ILE A N 1
ATOM 760 C CA . ILE A 1 96 ? -12.319 -5.420 7.371 1.00 98.44 96 ILE A CA 1
ATOM 761 C C . ILE A 1 96 ? -13.747 -4.898 7.556 1.00 98.44 96 ILE A C 1
ATOM 763 O O . ILE A 1 96 ? -14.325 -5.081 8.624 1.00 98.44 96 ILE A O 1
ATOM 767 N N . ASN A 1 97 ? -14.336 -4.291 6.523 1.00 98.19 97 ASN A N 1
ATOM 768 C CA . ASN A 1 97 ? -15.704 -3.779 6.575 1.00 98.19 97 ASN A CA 1
ATOM 769 C C . ASN A 1 97 ? -16.707 -4.891 6.871 1.00 98.19 97 ASN A C 1
ATOM 771 O O . ASN A 1 97 ? -17.499 -4.744 7.794 1.00 98.19 97 ASN A O 1
ATOM 775 N N . GLN A 1 98 ? -16.600 -6.033 6.188 1.00 98.19 98 GLN A N 1
ATOM 776 C CA . GLN A 1 98 ? -17.464 -7.184 6.441 1.00 98.19 98 GLN A CA 1
ATOM 777 C C . GLN A 1 98 ? -17.379 -7.668 7.899 1.00 98.19 98 GLN A C 1
ATOM 779 O O . GLN A 1 98 ? -18.383 -8.088 8.475 1.00 98.19 98 GLN A O 1
ATOM 784 N N . ALA A 1 99 ? -16.189 -7.634 8.505 1.00 97.31 99 ALA A N 1
ATOM 785 C CA . ALA A 1 99 ? -16.014 -7.988 9.909 1.00 97.31 99 ALA A CA 1
ATOM 786 C C . ALA A 1 99 ? -16.627 -6.938 10.850 1.00 97.31 99 ALA A C 1
ATOM 788 O O . ALA A 1 99 ? -17.284 -7.309 11.822 1.00 97.31 99 ALA A O 1
ATOM 789 N N . LEU A 1 100 ? -16.447 -5.647 10.554 1.00 97.12 100 LEU A N 1
ATOM 790 C CA . LEU A 1 100 ? -16.999 -4.542 11.343 1.00 97.12 100 LEU A CA 1
ATOM 791 C C . LEU A 1 100 ? -18.528 -4.479 11.275 1.00 97.12 100 LEU A C 1
ATOM 793 O O . LEU A 1 100 ? -19.167 -4.218 12.291 1.00 97.12 100 LEU A O 1
ATOM 797 N N . ASP A 1 101 ? -19.128 -4.791 10.127 1.00 97.31 101 ASP A N 1
ATOM 798 C CA . ASP A 1 101 ? -20.585 -4.773 9.948 1.00 97.31 101 ASP A CA 1
ATOM 799 C C . ASP A 1 101 ? -21.294 -5.748 10.902 1.00 97.31 101 ASP A C 1
ATOM 801 O O . ASP A 1 101 ? -22.394 -5.473 11.375 1.00 97.31 101 ASP A O 1
ATOM 805 N N . ARG A 1 102 ? -20.633 -6.851 11.279 1.00 96.06 102 ARG A N 1
ATOM 806 C CA . ARG A 1 102 ? -21.158 -7.835 12.246 1.00 96.06 102 ARG A CA 1
ATOM 807 C C . ARG A 1 102 ? -21.230 -7.308 13.678 1.00 96.06 102 ARG A C 1
ATOM 809 O O . ARG A 1 102 ? -21.933 -7.890 14.502 1.00 96.06 102 ARG A O 1
ATOM 816 N N . VAL A 1 103 ? -20.481 -6.251 13.981 1.00 94.88 103 VAL A N 1
ATOM 817 C CA . VAL A 1 103 ? -20.382 -5.651 15.320 1.00 94.88 103 VAL A CA 1
ATOM 818 C C . VAL A 1 103 ? -20.833 -4.189 15.349 1.00 94.88 103 VAL A C 1
ATOM 820 O O . VAL A 1 103 ? -20.705 -3.519 16.377 1.00 94.88 103 VAL A O 1
ATOM 823 N N . SER A 1 104 ? -21.387 -3.684 14.244 1.00 94.38 104 SER A N 1
ATOM 824 C CA . SER A 1 104 ? -21.866 -2.306 14.153 1.00 94.38 104 SER A CA 1
ATOM 825 C C . SER A 1 104 ? -22.955 -2.037 15.201 1.00 94.38 104 SER A C 1
ATOM 827 O O . SER A 1 104 ? -23.790 -2.890 15.503 1.00 94.38 104 SER A O 1
ATOM 829 N N . GLY A 1 105 ? -22.897 -0.862 15.834 1.00 91.19 105 GLY A N 1
ATOM 830 C CA . GLY A 1 105 ? -23.805 -0.465 16.918 1.00 91.19 105 GLY A CA 1
ATOM 831 C C . GLY A 1 105 ? -23.525 -1.090 18.295 1.00 91.19 105 GLY A C 1
ATOM 832 O O . GLY A 1 105 ? -24.095 -0.634 19.285 1.00 91.19 105 GLY A O 1
ATOM 833 N N . GLN A 1 106 ? -22.609 -2.060 18.414 1.00 93.31 106 GLN A N 1
ATOM 834 C CA . GLN A 1 106 ? -22.363 -2.787 19.674 1.00 93.31 106 GLN A CA 1
ATOM 835 C C . GLN A 1 106 ? -21.409 -2.071 20.652 1.00 93.31 106 GLN A C 1
ATOM 837 O O . GLN A 1 106 ? -21.052 -2.638 21.682 1.00 93.31 106 GLN A O 1
ATOM 842 N N . LYS A 1 107 ? -20.985 -0.831 20.354 1.00 92.12 107 LYS A N 1
ATOM 843 C CA . LYS A 1 107 ? -20.062 -0.017 21.180 1.00 92.12 107 LYS A CA 1
ATOM 844 C C . LYS A 1 107 ? -18.789 -0.773 21.608 1.00 92.12 107 LYS A C 1
ATOM 846 O O . LYS A 1 107 ? -18.357 -0.682 22.755 1.00 92.12 107 LYS A O 1
ATOM 851 N N . GLN A 1 108 ? -18.187 -1.518 20.683 1.00 93.38 108 GLN A N 1
ATOM 852 C CA . GLN A 1 108 ? -16.980 -2.306 20.942 1.00 93.38 108 GLN A CA 1
ATOM 853 C C . GLN A 1 108 ? -15.698 -1.544 20.590 1.00 93.38 108 GLN A C 1
ATOM 855 O O . GLN A 1 108 ? -15.680 -0.693 19.701 1.00 93.38 108 GLN A O 1
ATOM 860 N N . VAL A 1 109 ? -14.605 -1.896 21.270 1.00 93.38 109 VAL A N 1
ATOM 861 C CA . VAL A 1 109 ? -13.247 -1.500 20.881 1.00 93.38 109 VAL A CA 1
ATOM 862 C C . VAL A 1 109 ? -12.651 -2.626 20.048 1.00 93.38 109 VAL A C 1
ATOM 864 O O . VAL A 1 109 ? -12.507 -3.748 20.529 1.00 93.38 109 VAL A O 1
ATOM 867 N N . ILE A 1 110 ? -12.300 -2.319 18.801 1.00 94.25 110 ILE A N 1
ATOM 868 C CA . ILE A 1 110 ? -11.739 -3.280 17.852 1.00 94.25 110 ILE A CA 1
ATOM 869 C C . ILE A 1 110 ? -10.285 -2.915 17.571 1.00 94.25 110 ILE A C 1
ATOM 871 O O . ILE A 1 110 ? -9.972 -1.770 17.245 1.00 94.25 110 ILE A O 1
ATOM 875 N N . VAL A 1 111 ? -9.399 -3.905 17.671 1.00 94.00 111 VAL A N 1
ATOM 876 C CA . VAL A 1 111 ? -7.992 -3.782 17.280 1.00 94.00 111 VAL A CA 1
ATOM 877 C C . VAL A 1 111 ? -7.809 -4.438 15.916 1.00 94.00 111 VAL A C 1
ATOM 879 O O . VAL A 1 111 ? -8.130 -5.612 15.739 1.00 94.00 111 VAL A O 1
ATOM 882 N N . ILE A 1 112 ? -7.284 -3.677 14.956 1.00 94.75 112 ILE A N 1
ATOM 883 C CA . ILE A 1 112 ? -6.943 -4.154 13.611 1.00 94.75 112 ILE A CA 1
ATOM 884 C C . ILE A 1 112 ? -5.420 -4.210 13.507 1.00 94.75 112 ILE A C 1
ATOM 886 O O . ILE A 1 112 ? -4.748 -3.200 13.708 1.00 94.75 112 ILE A O 1
ATOM 890 N N . ILE A 1 113 ? -4.881 -5.387 13.186 1.00 93.75 113 ILE A N 1
ATOM 891 C CA . ILE A 1 113 ? -3.438 -5.633 13.078 1.00 93.75 113 ILE A CA 1
ATOM 892 C C . ILE A 1 113 ? -3.109 -5.941 11.617 1.00 93.75 113 ILE A C 1
ATOM 894 O O . ILE A 1 113 ? -3.644 -6.896 11.059 1.00 93.75 113 ILE A O 1
ATOM 898 N N . PHE A 1 114 ? -2.239 -5.133 11.009 1.00 95.19 114 PHE A N 1
ATOM 899 C CA . PHE A 1 114 ? -1.776 -5.267 9.624 1.00 95.19 114 PHE A CA 1
ATOM 900 C C . PHE A 1 114 ? -0.319 -4.838 9.484 1.00 95.19 114 PHE A C 1
ATOM 902 O O . PHE A 1 114 ? 0.193 -4.080 10.307 1.00 95.19 114 PHE A O 1
ATOM 909 N N . GLY A 1 115 ? 0.315 -5.253 8.384 1.00 94.38 115 GLY A N 1
ATOM 910 C CA . GLY A 1 115 ? 1.577 -4.662 7.947 1.00 94.38 115 GLY A CA 1
ATOM 911 C C . GLY A 1 115 ? 1.434 -3.151 7.738 1.00 94.38 115 GLY A C 1
ATOM 912 O O . GLY A 1 115 ? 0.451 -2.677 7.162 1.00 94.38 115 GLY A O 1
ATOM 913 N N . SER A 1 116 ? 2.425 -2.387 8.189 1.00 93.88 116 SER A N 1
ATOM 914 C CA . SER A 1 116 ? 2.407 -0.916 8.206 1.00 93.88 116 SER A CA 1
ATOM 915 C C . SER A 1 116 ? 2.164 -0.279 6.830 1.00 93.88 116 SER A C 1
ATOM 917 O O . SER A 1 116 ? 1.572 0.794 6.748 1.00 93.88 116 SER A O 1
ATOM 919 N N . TRP A 1 117 ? 2.531 -0.959 5.740 1.00 95.44 117 TRP A N 1
ATOM 920 C CA . TRP A 1 117 ? 2.312 -0.511 4.357 1.00 95.44 117 TRP A CA 1
ATOM 921 C C . TRP A 1 117 ? 0.841 -0.416 3.929 1.00 95.44 117 TRP A C 1
ATOM 923 O O . TRP A 1 117 ? 0.539 0.188 2.899 1.00 95.44 117 TRP A O 1
ATOM 933 N N . HIS A 1 118 ? -0.073 -0.993 4.710 1.00 97.25 118 HIS A N 1
ATOM 934 C CA . HIS A 1 118 ? -1.517 -0.945 4.466 1.00 97.25 118 HIS A CA 1
ATOM 935 C C . HIS A 1 118 ? -2.223 0.128 5.306 1.00 97.25 118 HIS A C 1
ATOM 937 O O . HIS A 1 118 ? -3.386 0.450 5.055 1.00 97.25 118 HIS A O 1
ATOM 943 N N . LYS A 1 119 ? -1.531 0.705 6.302 1.00 95.31 119 LYS A N 1
ATOM 944 C CA . LYS A 1 119 ? -2.122 1.599 7.309 1.00 95.31 119 LYS A CA 1
ATOM 945 C C . LYS A 1 119 ? -2.850 2.783 6.682 1.00 95.31 119 LYS A C 1
ATOM 947 O O . LYS A 1 119 ? -4.005 3.025 7.021 1.00 95.31 119 LYS A O 1
ATOM 952 N N . CYS A 1 120 ? -2.208 3.487 5.751 1.00 94.75 120 CYS A N 1
ATOM 953 C CA . CYS A 1 120 ? -2.793 4.656 5.094 1.00 94.75 120 CYS A CA 1
ATOM 954 C C . CYS A 1 120 ? -4.114 4.322 4.381 1.00 94.75 120 CYS A C 1
ATOM 956 O O . CYS A 1 120 ? -5.095 5.047 4.527 1.00 94.75 120 CYS A O 1
ATOM 958 N N . LYS A 1 121 ? -4.187 3.183 3.680 1.00 97.31 121 LYS A N 1
ATOM 959 C CA . LYS A 1 121 ? -5.399 2.744 2.974 1.00 97.31 121 LYS A CA 1
ATOM 960 C C . LYS A 1 121 ? -6.507 2.319 3.923 1.00 97.31 121 LYS A C 1
ATOM 962 O O . LYS A 1 121 ? -7.652 2.711 3.712 1.00 97.31 121 LYS A O 1
ATOM 967 N N . ILE A 1 122 ? -6.169 1.596 4.987 1.00 97.50 122 ILE A N 1
ATOM 968 C CA . ILE A 1 122 ? -7.137 1.199 6.014 1.00 97.50 122 ILE A CA 1
ATOM 969 C C . ILE A 1 122 ? -7.710 2.440 6.710 1.00 97.50 122 ILE A C 1
ATOM 971 O O . ILE A 1 122 ? -8.927 2.583 6.780 1.00 97.50 122 ILE A O 1
ATOM 975 N N . ILE A 1 123 ? -6.863 3.377 7.152 1.00 96.00 123 ILE A N 1
ATOM 976 C CA . ILE A 1 123 ? -7.305 4.631 7.785 1.00 96.00 123 ILE A CA 1
ATOM 977 C C . ILE A 1 123 ? -8.205 5.431 6.836 1.00 96.00 123 ILE A C 1
ATOM 979 O O . ILE A 1 123 ? -9.287 5.850 7.240 1.00 96.00 123 ILE A O 1
ATOM 983 N N . ASN A 1 124 ? -7.795 5.607 5.576 1.00 96.12 124 ASN A N 1
ATOM 984 C CA . ASN A 1 124 ? -8.568 6.349 4.576 1.00 96.12 124 ASN A CA 1
ATOM 985 C C . ASN A 1 124 ? -9.895 5.668 4.211 1.00 96.12 124 ASN A C 1
ATOM 987 O O . ASN A 1 124 ? -10.840 6.337 3.799 1.00 96.12 124 ASN A O 1
ATOM 991 N N . GLY A 1 125 ? -9.965 4.340 4.301 1.00 97.44 125 GLY A N 1
ATOM 992 C CA . GLY A 1 125 ? -11.190 3.581 4.087 1.00 97.44 125 GLY A CA 1
ATOM 993 C C . GLY A 1 125 ? -12.158 3.708 5.257 1.00 97.44 125 GLY A C 1
ATOM 994 O O . GLY A 1 125 ? -13.326 4.035 5.067 1.00 97.44 125 GLY A O 1
ATOM 995 N N . LEU A 1 126 ? -11.656 3.493 6.472 1.00 97.31 126 LEU A N 1
ATOM 996 C CA . LEU A 1 126 ? -12.459 3.529 7.692 1.00 97.31 126 LEU A CA 1
ATOM 997 C C . LEU A 1 126 ? -12.903 4.942 8.074 1.00 97.31 126 LEU A C 1
ATOM 999 O O . LEU A 1 126 ? -13.971 5.088 8.655 1.00 97.31 126 LEU A O 1
ATOM 1003 N N . SER A 1 127 ? -12.153 5.984 7.709 1.00 96.25 127 SER A N 1
ATOM 1004 C CA . SER A 1 127 ? -12.564 7.377 7.941 1.00 96.25 127 SER A CA 1
ATOM 1005 C C . SER A 1 127 ? -13.831 7.782 7.178 1.00 96.25 127 SER A C 1
ATOM 1007 O O . SER A 1 127 ? -14.433 8.803 7.498 1.00 96.25 127 SER A O 1
ATOM 1009 N N . LYS A 1 128 ? -14.245 6.991 6.180 1.00 96.56 128 LYS A N 1
ATOM 1010 C CA . LYS A 1 128 ? -15.487 7.194 5.418 1.00 96.56 128 LYS A CA 1
ATOM 1011 C C . LYS A 1 128 ? -16.709 6.573 6.093 1.00 96.56 128 LYS A C 1
ATOM 1013 O O . LYS A 1 128 ? -17.829 6.828 5.659 1.00 96.56 128 LYS A O 1
ATOM 1018 N N . ARG A 1 129 ? -16.510 5.736 7.112 1.00 96.56 129 ARG A N 1
ATOM 1019 C CA . ARG A 1 129 ? -17.597 5.124 7.874 1.00 96.56 129 ARG A CA 1
ATOM 1020 C C . ARG A 1 129 ? -18.097 6.095 8.937 1.00 96.56 129 ARG A C 1
ATOM 1022 O O . ARG A 1 129 ? -17.304 6.707 9.643 1.00 96.56 129 ARG A O 1
ATOM 1029 N N . ASN A 1 130 ? -19.413 6.209 9.077 1.00 95.50 130 ASN A N 1
ATOM 1030 C CA . ASN A 1 130 ? -20.045 7.047 10.101 1.00 95.50 130 ASN A CA 1
ATOM 1031 C C . ASN A 1 130 ? -20.205 6.329 11.453 1.00 95.50 130 ASN A C 1
ATOM 1033 O O . ASN A 1 130 ? -20.420 6.984 12.469 1.00 95.50 130 ASN A O 1
ATOM 1037 N N . ASP A 1 131 ? -20.094 5.000 11.471 1.00 95.69 131 ASP A N 1
ATOM 1038 C CA . ASP A 1 131 ? -20.214 4.151 12.658 1.00 95.69 131 ASP A CA 1
ATOM 1039 C C . ASP A 1 131 ? -18.859 3.825 13.314 1.00 95.69 131 ASP A C 1
ATOM 1041 O O . ASP A 1 131 ? -18.817 3.166 14.353 1.00 95.69 131 ASP A O 1
ATOM 1045 N N . VAL A 1 132 ? -17.747 4.301 12.739 1.00 96.25 132 VAL A N 1
ATOM 1046 C CA . VAL A 1 132 ? -16.384 4.054 13.228 1.00 96.25 132 VAL A CA 1
ATOM 1047 C C . VAL A 1 132 ? -15.733 5.344 13.710 1.00 96.25 132 VAL A C 1
ATOM 1049 O O . VAL A 1 132 ? -15.654 6.337 12.994 1.00 96.25 132 VAL A O 1
ATOM 1052 N N . ILE A 1 133 ? -15.172 5.294 14.919 1.00 94.19 133 ILE A N 1
ATOM 1053 C CA . ILE A 1 133 ? -14.321 6.351 15.471 1.00 94.19 133 ILE A CA 1
ATOM 1054 C C . ILE A 1 133 ? -12.896 5.808 15.561 1.00 94.19 133 ILE A C 1
ATOM 1056 O O . ILE A 1 133 ? -12.602 4.943 16.388 1.00 94.19 133 ILE A O 1
ATOM 1060 N N . LEU A 1 134 ? -11.999 6.329 14.724 1.00 94.19 134 LEU A N 1
ATOM 1061 C CA . LEU A 1 134 ? -10.586 5.955 14.747 1.00 94.19 134 LEU A CA 1
ATOM 1062 C C . LEU A 1 134 ? -9.892 6.519 15.997 1.00 94.19 134 LEU A C 1
ATOM 1064 O O . LEU A 1 134 ? -10.066 7.685 16.353 1.00 94.19 134 LEU A O 1
ATOM 1068 N N . ARG A 1 135 ? -9.082 5.686 16.658 1.00 90.06 135 ARG A N 1
ATOM 1069 C CA . ARG A 1 135 ? -8.273 6.056 17.830 1.00 90.06 135 ARG A CA 1
ATOM 1070 C C . ARG A 1 135 ? -6.789 6.006 17.477 1.00 90.06 135 ARG A C 1
ATOM 1072 O O . ARG A 1 135 ? -6.361 5.126 16.737 1.00 90.06 135 ARG A O 1
ATOM 1079 N N . ASP A 1 136 ? -6.012 6.941 18.018 1.00 84.88 136 ASP A N 1
A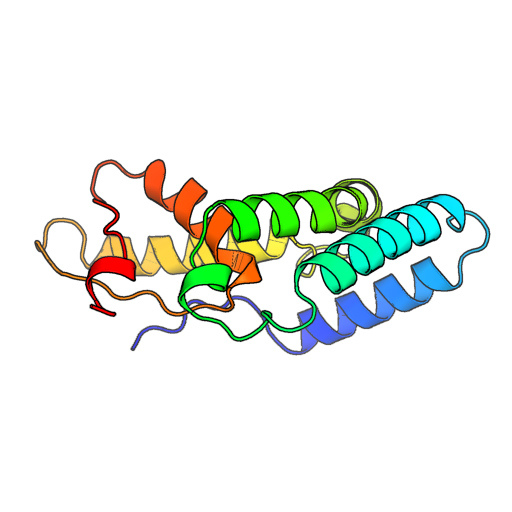TOM 1080 C CA . ASP A 1 136 ? -4.559 6.957 17.834 1.00 84.88 136 ASP A CA 1
ATOM 1081 C C . ASP A 1 136 ? -3.894 5.919 18.748 1.00 84.88 136 ASP A C 1
ATOM 1083 O O . ASP A 1 136 ? -3.948 6.028 19.979 1.00 84.88 136 ASP A O 1
ATOM 1087 N N . SER A 1 137 ? -3.238 4.930 18.141 1.00 76.75 137 SER A N 1
ATOM 1088 C CA . SER A 1 137 ? -2.508 3.888 18.861 1.00 76.75 137 SER A CA 1
ATOM 1089 C C . SER A 1 137 ? -1.288 4.419 19.609 1.00 76.75 137 SER A C 1
ATOM 1091 O O . SER A 1 137 ? -0.857 3.776 20.557 1.00 76.75 137 SER A O 1
ATOM 1093 N N . LYS A 1 138 ? -0.754 5.604 19.281 1.00 75.75 138 LYS A N 1
ATOM 1094 C CA . LYS A 1 138 ? 0.355 6.217 20.038 1.00 75.75 138 LYS A CA 1
ATOM 1095 C C . LYS A 1 138 ? 0.021 6.433 21.507 1.00 75.75 138 LYS A C 1
ATOM 1097 O O . LYS A 1 138 ? 0.915 6.452 22.344 1.00 75.75 138 LYS A O 1
ATOM 1102 N N . THR A 1 139 ? -1.260 6.592 21.829 1.00 74.88 139 THR A N 1
ATOM 1103 C CA . THR A 1 139 ? -1.710 6.694 23.222 1.00 74.88 139 THR A CA 1
ATOM 1104 C C . THR A 1 139 ? -1.531 5.394 24.010 1.00 74.88 139 THR A C 1
ATOM 1106 O O . THR A 1 139 ? -1.525 5.450 25.233 1.00 74.88 139 THR A O 1
ATOM 1109 N N . LEU A 1 140 ? -1.332 4.257 23.332 1.00 67.94 140 LEU A N 1
ATOM 1110 C CA . LEU A 1 140 ? -1.113 2.939 23.934 1.00 67.94 140 LEU A CA 1
ATOM 1111 C C . LEU A 1 140 ? 0.355 2.667 24.297 1.00 67.94 140 LEU A C 1
ATOM 1113 O O . LEU A 1 140 ? 0.618 1.729 25.039 1.00 67.94 140 LEU A O 1
ATOM 1117 N N . PHE A 1 141 ? 1.301 3.450 23.769 1.00 65.62 141 PHE A N 1
ATOM 1118 C CA . PHE A 1 141 ? 2.748 3.236 23.932 1.00 65.62 141 PHE A CA 1
ATOM 1119 C C . PHE A 1 141 ? 3.411 4.323 24.798 1.00 65.62 141 PHE A C 1
ATOM 1121 O O . PHE A 1 141 ? 4.563 4.681 24.561 1.00 65.62 141 PHE A O 1
ATOM 1128 N N . ARG A 1 142 ? 2.653 4.899 25.738 1.00 57.53 142 ARG A N 1
ATOM 1129 C CA . ARG A 1 142 ? 3.125 5.920 26.686 1.00 57.53 142 ARG A CA 1
ATOM 1130 C C . ARG A 1 142 ? 3.644 5.302 27.972 1.00 57.53 142 ARG A C 1
ATOM 1132 O O . ARG A 1 142 ? 3.032 4.306 28.413 1.00 57.53 142 ARG A O 1
#